Protein AF-A0AAV4DNZ0-F1 (afdb_monomer_lite)

Foldseek 3Di:
DDDPPPPPPDAQADEDEDDDDPPPPDPVQVVVLVCLCVVQPPPDPCVVVGHPVRYHYDDDDPPDPVVVVVVVVVVVVVVVVVPCPVPQQADDPDQVPDPVNRRPVDAWDKDKDWDADDPRDIDIDIDIDGDDD

Sequence (133 aa):
MYLRRDSARARRITWFNPPYSMNVATNIRKMFLTLINTCFSKTNILHEMINRKTKKFSYNCMPNVKSMITAHNKSGLAQKEIGVESIAQCNCRDRKACPLENNCLQDSVIYQATVTHKGNQVNAYIGMMENNI

Secondary structure (DSSP, 8-state):
-------------EEE-PPP-TT--S-HHHHHHHHHHHHT-TTSTTTTTSSTTTEEE----PPPHHHHHHHHHHHHHHHHHS------S---SSSTT-TTTT-TT-SSEEEEEEEEETTTEEEEEEEEE----

pLDDT: mean 81.19, std 12.67, range [39.59, 95.62]

Radius of gyration: 35.82 Å; chains: 1; bounding box: 78×53×88 Å

Organism: NCBI:txid259542

Structure (mmCIF, N/CA/C/O backbone):
data_AF-A0AAV4DNZ0-F1
#
_entry.id   AF-A0AAV4DNZ0-F1
#
loop_
_atom_site.group_PDB
_atom_site.id
_atom_site.type_symbol
_atom_site.label_atom_id
_atom_site.label_alt_id
_atom_site.label_comp_id
_atom_site.label_asym_id
_atom_site.label_entity_id
_atom_site.label_seq_id
_atom_site.pdbx_PDB_ins_code
_atom_site.Cartn_x
_atom_site.Cartn_y
_atom_site.Cartn_z
_atom_site.occupancy
_atom_site.B_iso_or_equiv
_atom_site.auth_seq_id
_atom_site.auth_comp_id
_atom_site.auth_asym_id
_atom_site.auth_atom_id
_atom_site.pdbx_PDB_model_num
ATOM 1 N N . MET A 1 1 ? -3.950 -41.090 21.158 1.00 40.41 1 MET A N 1
ATOM 2 C CA . MET A 1 1 ? -3.839 -39.791 20.457 1.00 40.41 1 MET A CA 1
ATOM 3 C C . MET A 1 1 ? -4.676 -38.768 21.214 1.00 40.41 1 MET A C 1
ATOM 5 O O . MET A 1 1 ? -5.885 -38.935 21.280 1.00 40.41 1 MET A O 1
ATOM 9 N N . TYR A 1 2 ? -4.059 -37.774 21.857 1.00 39.59 2 TYR A N 1
ATOM 10 C CA . TYR A 1 2 ? -4.802 -36.720 22.558 1.00 39.59 2 TYR A CA 1
ATOM 11 C C . TYR A 1 2 ? -5.367 -35.723 21.540 1.00 39.59 2 TYR A C 1
ATOM 13 O O . TYR A 1 2 ? -4.606 -35.080 20.819 1.00 39.59 2 TYR A O 1
ATOM 21 N N . LEU A 1 3 ? -6.693 -35.586 21.480 1.00 51.12 3 LEU A N 1
ATOM 22 C CA . LEU A 1 3 ? -7.344 -34.523 20.715 1.00 51.12 3 LEU A CA 1
ATOM 23 C C . LEU A 1 3 ? -7.067 -33.186 21.413 1.00 51.12 3 LEU A C 1
ATOM 25 O O . LEU A 1 3 ? -7.584 -32.916 22.499 1.00 51.12 3 LEU A O 1
ATOM 29 N N . ARG A 1 4 ? -6.232 -32.349 20.793 1.00 53.84 4 ARG A N 1
ATOM 30 C CA . ARG A 1 4 ? -5.990 -30.968 21.218 1.00 53.84 4 ARG A CA 1
ATOM 31 C C . ARG A 1 4 ? -7.301 -30.195 21.029 1.00 53.84 4 ARG A C 1
ATOM 33 O O . ARG A 1 4 ? -7.696 -29.897 19.907 1.00 53.84 4 ARG A O 1
ATOM 40 N N . ARG A 1 5 ? -8.030 -29.929 22.117 1.00 55.78 5 ARG A N 1
ATOM 41 C CA . ARG A 1 5 ? -9.193 -29.031 22.087 1.00 55.78 5 ARG A CA 1
ATOM 42 C C . ARG A 1 5 ? -8.688 -27.598 21.966 1.00 55.78 5 ARG A C 1
ATOM 44 O O . ARG A 1 5 ? -8.418 -26.952 22.975 1.00 55.78 5 ARG A O 1
ATOM 51 N N . ASP A 1 6 ? -8.615 -27.090 20.743 1.00 58.66 6 ASP A N 1
ATOM 52 C CA . ASP A 1 6 ? -8.488 -25.655 20.504 1.00 58.66 6 ASP A CA 1
ATOM 53 C C . ASP A 1 6 ? -9.827 -24.975 20.811 1.00 58.66 6 ASP A C 1
ATOM 55 O O . ASP A 1 6 ? -10.623 -24.638 19.939 1.00 58.66 6 ASP A O 1
ATOM 59 N N . SER A 1 7 ? -10.097 -24.763 22.098 1.00 61.22 7 SER A N 1
ATOM 60 C CA . SER A 1 7 ? -11.165 -23.869 22.544 1.00 61.22 7 SER A CA 1
ATOM 61 C C . SER A 1 7 ? -10.692 -22.418 22.397 1.00 61.22 7 SER A C 1
ATOM 63 O O . SER A 1 7 ? -10.494 -21.695 23.378 1.00 61.22 7 SER A O 1
ATOM 65 N N . ALA A 1 8 ? -10.505 -21.961 21.160 1.00 66.00 8 ALA A N 1
ATOM 66 C CA . ALA A 1 8 ? -10.383 -20.538 20.896 1.00 66.00 8 ALA A CA 1
ATOM 67 C C . ALA A 1 8 ? -11.751 -19.899 21.172 1.00 66.00 8 ALA A C 1
ATOM 69 O O . ALA A 1 8 ? -12.680 -20.011 20.376 1.00 66.00 8 ALA A O 1
ATOM 70 N N . ARG A 1 9 ? -11.903 -19.250 22.334 1.00 65.81 9 ARG A N 1
ATOM 71 C CA . ARG A 1 9 ? -13.135 -18.536 22.695 1.00 65.81 9 ARG A CA 1
ATOM 72 C C . ARG A 1 9 ? -13.448 -17.515 21.598 1.00 65.81 9 ARG A C 1
ATOM 74 O O . ARG A 1 9 ? -12.758 -16.498 21.481 1.00 65.81 9 ARG A O 1
ATOM 81 N N . ALA A 1 10 ? -14.481 -17.781 20.800 1.00 71.00 10 ALA A N 1
ATOM 82 C CA . ALA A 1 10 ? -14.932 -16.856 19.771 1.00 71.00 10 ALA A CA 1
ATOM 83 C C . ALA A 1 10 ? -15.297 -15.524 20.438 1.00 71.00 10 ALA A C 1
ATOM 85 O O . ALA A 1 10 ? -16.139 -15.462 21.339 1.00 71.00 10 ALA A O 1
ATOM 86 N N . ARG A 1 11 ? -14.616 -14.442 20.045 1.00 74.50 11 ARG A N 1
ATOM 87 C CA . ARG A 1 11 ? -14.937 -13.111 20.567 1.00 74.50 11 ARG A CA 1
ATOM 88 C C . ARG A 1 11 ? -16.313 -12.718 20.044 1.00 74.50 11 ARG A C 1
ATOM 90 O O . ARG A 1 11 ? -16.557 -12.791 18.844 1.00 74.50 11 ARG A O 1
ATOM 97 N N . ARG A 1 12 ? -17.188 -12.248 20.936 1.00 84.06 12 ARG A N 1
ATOM 98 C CA . ARG A 1 12 ? -18.474 -11.652 20.555 1.00 84.06 12 ARG A CA 1
ATOM 99 C C . ARG A 1 12 ? -18.209 -10.305 19.884 1.00 84.06 12 ARG A C 1
ATOM 101 O O . ARG A 1 12 ? -18.024 -9.294 20.558 1.00 84.06 12 ARG A O 1
ATOM 108 N N . ILE A 1 13 ? -18.112 -10.324 18.558 1.00 89.75 13 ILE A N 1
ATOM 109 C CA . ILE A 1 13 ? -17.880 -9.138 17.736 1.00 89.75 13 ILE A CA 1
ATOM 110 C C . ILE A 1 13 ? -19.228 -8.554 17.316 1.00 89.75 13 ILE A C 1
ATOM 112 O O . ILE A 1 13 ? -20.066 -9.260 16.766 1.00 89.75 13 ILE A O 1
ATOM 116 N N . THR A 1 14 ? -19.418 -7.253 17.528 1.00 90.25 14 THR A N 1
ATOM 117 C CA . THR A 1 14 ? -20.531 -6.504 16.934 1.00 90.25 14 THR A CA 1
ATOM 118 C C . THR A 1 14 ? -19.994 -5.618 15.823 1.00 90.25 14 THR A C 1
ATOM 120 O O . THR A 1 14 ? -19.088 -4.811 16.050 1.00 90.25 14 THR A O 1
ATOM 123 N N . TRP A 1 15 ? -20.576 -5.750 14.639 1.00 90.25 15 TRP A N 1
ATOM 124 C CA . TRP A 1 15 ? -20.289 -4.884 13.506 1.00 90.25 15 TRP A CA 1
ATOM 125 C C . TRP A 1 15 ? -21.244 -3.697 13.508 1.00 90.25 15 TRP A C 1
ATOM 127 O O . TRP A 1 15 ? -22.453 -3.865 13.631 1.00 90.25 15 TRP A O 1
ATOM 137 N N . PHE A 1 16 ? -20.688 -2.497 13.390 1.00 88.88 16 PHE A N 1
ATOM 138 C CA . PHE A 1 16 ? -21.437 -1.278 13.139 1.00 88.88 16 PHE A CA 1
ATOM 139 C C . PHE A 1 16 ? -21.302 -0.921 11.659 1.00 88.88 16 PHE A C 1
ATOM 141 O O . PHE A 1 16 ? -20.187 -0.722 11.163 1.00 88.88 16 PHE A O 1
ATOM 148 N N . ASN A 1 17 ? -22.445 -0.860 10.977 1.00 87.12 17 ASN A N 1
ATOM 149 C CA . ASN A 1 17 ? -22.556 -0.482 9.577 1.00 87.12 17 ASN A CA 1
ATOM 150 C C . ASN A 1 17 ? -23.486 0.736 9.460 1.00 87.12 17 ASN A C 1
ATOM 152 O O . ASN A 1 17 ? -24.700 0.553 9.370 1.00 87.12 17 ASN A O 1
ATOM 156 N N . PRO A 1 18 ? -22.965 1.970 9.555 1.00 83.38 18 PRO A N 1
ATOM 157 C CA . PRO A 1 18 ? -23.782 3.162 9.373 1.00 83.38 18 PRO A CA 1
ATOM 158 C C . PRO A 1 18 ? -24.400 3.211 7.964 1.00 83.38 18 PRO A C 1
ATOM 160 O O . PRO A 1 18 ? -23.850 2.616 7.031 1.00 83.38 18 PRO A O 1
ATOM 163 N N . PRO A 1 19 ? -25.523 3.931 7.795 1.00 82.44 19 PRO A N 1
ATOM 164 C CA . PRO A 1 19 ? -26.122 4.146 6.485 1.00 82.44 19 PRO A CA 1
ATOM 165 C C . PRO A 1 19 ? -25.146 4.854 5.539 1.00 82.44 19 PRO A C 1
ATOM 167 O O . PRO A 1 19 ? -24.355 5.705 5.955 1.00 82.44 19 PRO A O 1
ATOM 170 N N . TYR A 1 20 ? -25.215 4.494 4.257 1.00 78.75 20 TYR A N 1
ATOM 171 C CA . TYR A 1 20 ? -24.401 5.108 3.214 1.00 78.75 20 TYR A CA 1
ATOM 172 C C . TYR A 1 20 ? -24.717 6.588 3.029 1.00 78.75 20 TYR A C 1
ATOM 174 O O . TYR A 1 20 ? -25.874 6.994 2.983 1.00 78.75 20 TYR A O 1
ATOM 182 N N . SER A 1 21 ? -23.659 7.387 2.907 1.00 78.00 21 SER A N 1
ATOM 183 C CA . SER A 1 21 ? -23.741 8.812 2.626 1.00 78.00 21 SER A CA 1
ATOM 184 C C . SER A 1 21 ? -22.567 9.254 1.756 1.00 78.00 21 SER A C 1
ATOM 186 O O . SER A 1 21 ? -21.404 9.114 2.144 1.00 78.00 21 SER A O 1
ATOM 188 N N . MET A 1 22 ? -22.886 9.824 0.587 1.00 73.31 22 MET A N 1
ATOM 189 C CA . MET A 1 22 ? -21.910 10.408 -0.348 1.00 73.31 22 MET A CA 1
ATOM 190 C C . MET A 1 22 ? -21.231 11.660 0.208 1.00 73.31 22 MET A C 1
ATOM 192 O O . MET A 1 22 ? -20.116 11.987 -0.185 1.00 73.31 22 MET A O 1
ATOM 196 N N . ASN A 1 23 ? -21.882 12.343 1.150 1.00 76.38 23 ASN A N 1
ATOM 197 C CA . ASN A 1 23 ? -21.377 13.586 1.730 1.00 76.38 23 ASN A CA 1
ATOM 198 C C . ASN A 1 23 ? -20.217 13.346 2.702 1.00 76.38 23 ASN A C 1
ATOM 200 O O . ASN A 1 23 ? -19.576 14.295 3.156 1.00 76.38 23 ASN A O 1
ATOM 204 N N . VAL A 1 24 ? -19.946 12.089 3.063 1.00 70.94 24 VAL A N 1
ATOM 205 C CA . VAL A 1 24 ? -18.936 11.793 4.069 1.00 70.94 24 VAL A CA 1
ATOM 206 C C . VAL A 1 24 ? -17.559 11.634 3.437 1.00 70.94 24 VAL A C 1
ATOM 208 O O . VAL A 1 24 ? -17.112 10.540 3.104 1.00 70.94 24 VAL A O 1
ATOM 211 N N . ALA A 1 25 ? -16.864 12.764 3.324 1.00 66.19 25 ALA A N 1
ATOM 212 C CA . ALA A 1 25 ? -15.468 12.827 2.896 1.00 66.19 25 ALA A CA 1
ATOM 213 C C . ALA A 1 25 ? -14.467 12.429 4.004 1.00 66.19 25 ALA A C 1
ATOM 215 O O . ALA A 1 25 ? -13.290 12.194 3.731 1.00 66.19 25 ALA A O 1
ATOM 216 N N . THR A 1 26 ? -14.902 12.378 5.268 1.00 69.81 26 THR A N 1
ATOM 217 C CA . THR A 1 26 ? -14.031 12.113 6.420 1.00 69.81 26 THR A CA 1
ATOM 218 C C . THR A 1 26 ? -13.800 10.617 6.637 1.00 69.81 26 THR A C 1
ATOM 220 O O . THR A 1 26 ? -14.623 9.767 6.299 1.00 69.81 26 THR A O 1
ATOM 223 N N . ASN A 1 27 ? -12.665 10.260 7.248 1.00 80.62 27 ASN A N 1
ATOM 224 C CA . ASN A 1 27 ? -12.373 8.878 7.633 1.00 80.62 27 ASN A CA 1
ATOM 225 C C . ASN A 1 27 ? -13.224 8.475 8.857 1.00 80.62 27 ASN A C 1
ATOM 227 O O . ASN A 1 27 ? -12.738 8.465 9.993 1.00 80.62 27 ASN A O 1
ATOM 231 N N . ILE A 1 28 ? -14.503 8.157 8.620 1.00 84.50 28 ILE A N 1
ATOM 232 C CA . ILE A 1 28 ? -15.505 7.829 9.653 1.00 84.50 28 ILE A CA 1
ATOM 233 C C . ILE A 1 28 ? -15.006 6.723 10.571 1.00 84.50 28 ILE A C 1
ATOM 235 O O . ILE A 1 28 ? -15.154 6.807 11.787 1.00 84.50 28 ILE A O 1
ATOM 239 N N . ARG A 1 29 ? -14.353 5.702 10.003 1.00 85.75 29 ARG A N 1
ATOM 240 C CA . ARG A 1 29 ? -13.785 4.588 10.764 1.00 85.75 29 ARG A CA 1
ATOM 241 C C . ARG A 1 29 ? -12.806 5.083 11.821 1.00 85.75 29 ARG A C 1
ATOM 243 O O . ARG A 1 29 ? -12.871 4.646 12.968 1.00 85.75 29 ARG A O 1
ATOM 250 N N . LYS A 1 30 ? -11.898 5.989 11.444 1.00 87.94 30 LYS A N 1
ATOM 251 C CA . LYS A 1 30 ? -10.929 6.580 12.373 1.00 87.94 30 LYS A CA 1
ATOM 252 C C . LYS A 1 30 ? -11.648 7.372 13.462 1.00 87.94 30 LYS A C 1
ATOM 254 O O . LYS A 1 30 ? -11.359 7.147 14.631 1.00 87.94 30 LYS A O 1
ATOM 259 N N . MET A 1 31 ? -12.604 8.229 13.098 1.00 89.75 31 MET A N 1
ATOM 260 C CA . MET A 1 31 ? -13.378 9.022 14.065 1.00 89.75 31 MET A CA 1
ATOM 261 C C . MET A 1 31 ? -14.142 8.134 15.054 1.00 89.75 31 MET A C 1
ATOM 263 O O . MET A 1 31 ? -14.012 8.307 16.261 1.00 89.75 31 MET A O 1
ATOM 267 N N . PHE A 1 32 ? -14.857 7.127 14.556 1.00 90.94 32 PHE A N 1
ATOM 268 C CA . PHE A 1 32 ? -15.597 6.158 15.361 1.00 90.94 32 PHE A CA 1
ATOM 269 C C . PHE A 1 32 ? -14.688 5.407 16.346 1.00 90.94 32 PHE A C 1
ATOM 271 O O . PHE A 1 32 ? -14.985 5.318 17.535 1.00 90.94 32 PHE A O 1
ATOM 278 N N . LEU A 1 33 ? -13.537 4.905 15.884 1.00 91.12 33 LEU A N 1
ATOM 279 C CA . LEU A 1 33 ? -12.580 4.204 16.746 1.00 91.12 33 LEU A CA 1
ATOM 280 C C . LEU A 1 33 ? -11.884 5.130 17.752 1.00 91.12 33 LEU A C 1
ATOM 282 O O . LEU A 1 33 ? -11.414 4.649 18.789 1.00 91.12 33 LEU A O 1
ATOM 286 N N . THR A 1 34 ? -11.756 6.422 17.449 1.00 93.38 34 THR A N 1
ATOM 287 C CA . THR A 1 34 ? -11.283 7.431 18.406 1.00 93.38 34 THR A CA 1
ATOM 288 C C . THR A 1 34 ? -12.340 7.673 19.475 1.00 93.38 34 THR A C 1
ATOM 290 O O . THR A 1 34 ? -12.020 7.550 20.650 1.00 93.38 34 THR A O 1
ATOM 293 N N . LEU A 1 35 ? -13.602 7.886 19.090 1.00 93.81 35 LEU A N 1
ATOM 294 C CA . LEU A 1 35 ? -14.716 8.053 20.029 1.00 93.81 35 LEU A CA 1
ATOM 295 C C . LEU A 1 35 ? -14.866 6.857 20.968 1.00 93.81 35 LEU A C 1
ATOM 297 O O . LEU A 1 35 ? -15.032 7.052 22.166 1.00 93.81 35 LEU A O 1
ATOM 301 N N . ILE A 1 36 ? -14.726 5.625 20.462 1.00 93.88 36 ILE A N 1
ATOM 302 C CA . ILE A 1 36 ? -14.740 4.432 21.321 1.00 93.88 36 ILE A CA 1
ATOM 303 C C . ILE A 1 36 ? -13.676 4.532 22.415 1.00 93.88 36 ILE A C 1
ATOM 305 O O . ILE A 1 36 ? -13.969 4.269 23.573 1.00 93.88 36 ILE A O 1
ATOM 309 N N . ASN A 1 37 ? -12.454 4.927 22.063 1.00 92.50 37 ASN A N 1
ATOM 310 C CA . ASN A 1 37 ? -11.373 5.029 23.039 1.00 92.50 37 ASN A CA 1
ATOM 311 C C . ASN A 1 37 ? -11.576 6.178 24.033 1.00 92.50 37 ASN A C 1
ATOM 313 O O . ASN A 1 37 ? -11.177 6.049 25.187 1.00 92.50 37 ASN A O 1
ATOM 317 N N . THR A 1 38 ? -12.138 7.297 23.574 1.00 95.19 38 THR A N 1
ATOM 318 C CA . THR A 1 38 ? -12.340 8.494 24.395 1.00 95.19 38 THR A CA 1
ATOM 319 C C . THR A 1 38 ? -13.521 8.327 25.350 1.00 95.19 38 THR A C 1
ATOM 321 O O . THR A 1 38 ? -13.382 8.593 26.538 1.00 95.19 38 THR A O 1
ATOM 324 N N . CYS A 1 39 ? -14.672 7.857 24.861 1.00 94.88 39 CYS A N 1
ATOM 325 C CA . CYS A 1 39 ? -15.893 7.706 25.659 1.00 94.88 39 CYS A CA 1
ATOM 326 C C . CYS A 1 39 ? -15.864 6.455 26.548 1.00 94.88 39 CYS A C 1
ATOM 328 O O . CYS A 1 39 ? -16.364 6.473 27.672 1.00 94.88 39 CYS A O 1
ATOM 330 N N . PHE A 1 40 ? -15.265 5.369 26.053 1.00 95.06 40 PHE A N 1
ATOM 331 C CA . PHE A 1 40 ? -15.132 4.102 26.768 1.00 95.06 40 PHE A CA 1
ATOM 332 C C . PHE A 1 40 ? -13.653 3.845 27.051 1.00 95.06 40 PHE A C 1
ATOM 334 O O . PHE A 1 40 ? -13.058 2.906 26.534 1.00 95.06 40 PHE A O 1
ATOM 341 N N . SER A 1 41 ? -13.031 4.717 27.842 1.00 92.31 41 SER A N 1
ATOM 342 C CA . SER A 1 41 ? -11.674 4.496 28.351 1.00 92.31 41 SER A CA 1
ATOM 343 C C . SER A 1 41 ? -11.651 3.331 29.352 1.00 92.31 41 SER A C 1
ATOM 345 O O . SER A 1 41 ? -12.694 2.903 29.836 1.00 92.31 41 SER A O 1
ATOM 347 N N . LYS A 1 42 ? -10.467 2.813 29.711 1.00 91.38 42 LYS A N 1
ATOM 348 C CA . LYS A 1 42 ? -10.335 1.654 30.625 1.00 91.38 42 LYS A CA 1
ATOM 349 C C . LYS A 1 42 ? -10.996 1.840 31.997 1.00 91.38 42 LYS A C 1
ATOM 351 O O . LYS A 1 42 ? -11.265 0.849 32.661 1.00 91.38 42 LYS A O 1
ATOM 356 N N . THR A 1 43 ? -11.214 3.083 32.419 1.00 94.38 43 THR A N 1
ATOM 357 C CA . THR A 1 43 ? -11.880 3.422 33.682 1.00 94.38 43 THR A CA 1
ATOM 358 C C . THR A 1 43 ? -13.404 3.336 33.590 1.00 94.38 43 THR A C 1
ATOM 360 O O . THR A 1 43 ? -14.074 3.301 34.615 1.00 94.38 43 THR A O 1
ATOM 363 N N . ASN A 1 44 ? -13.968 3.303 32.380 1.00 94.88 44 ASN A N 1
ATOM 364 C CA . ASN A 1 44 ? -15.404 3.212 32.164 1.00 94.88 44 ASN A CA 1
ATOM 365 C C . ASN A 1 44 ? -15.900 1.775 32.400 1.00 94.88 44 ASN A C 1
ATOM 367 O O . ASN A 1 44 ? -15.341 0.819 31.859 1.00 94.88 44 ASN A O 1
ATOM 371 N N . ILE A 1 45 ? -17.009 1.636 33.130 1.00 95.62 45 ILE A N 1
ATOM 372 C CA . ILE A 1 45 ? -17.680 0.357 33.414 1.00 95.62 45 ILE A CA 1
ATOM 373 C C . ILE A 1 45 ? -18.015 -0.461 32.151 1.00 95.62 45 ILE A C 1
ATOM 375 O O . ILE A 1 45 ? -18.016 -1.687 32.182 1.00 95.62 45 ILE A O 1
ATOM 379 N N . LEU A 1 46 ? -18.263 0.198 31.015 1.00 93.62 46 LEU A N 1
ATOM 380 C CA . LEU A 1 46 ? -18.633 -0.445 29.753 1.00 93.62 46 LEU A CA 1
ATOM 381 C C . LEU A 1 46 ? -17.430 -0.789 28.866 1.00 93.62 46 LEU A C 1
ATOM 383 O O . LEU A 1 46 ? -17.624 -1.390 27.810 1.00 93.62 46 LEU A O 1
ATOM 387 N N . HIS A 1 47 ? -16.198 -0.453 29.258 1.00 94.38 47 HIS A N 1
ATOM 388 C CA . HIS A 1 47 ? -15.006 -0.671 28.429 1.00 94.38 47 HIS A CA 1
ATOM 389 C C . HIS A 1 47 ? -14.774 -2.145 28.078 1.00 94.38 47 HIS A C 1
ATOM 391 O O . HIS A 1 47 ? -14.322 -2.464 26.976 1.00 94.38 47 HIS A O 1
ATOM 397 N N . GLU A 1 48 ? -15.098 -3.075 28.976 1.00 90.19 48 GLU A N 1
ATOM 398 C CA . GLU A 1 48 ? -14.945 -4.504 28.690 1.00 90.19 48 GLU A CA 1
ATOM 399 C C . GLU A 1 48 ? -15.876 -4.962 27.553 1.00 90.19 48 GLU A C 1
ATOM 401 O O . GLU A 1 48 ? -15.472 -5.738 26.680 1.00 90.19 48 GLU A O 1
ATOM 406 N N . MET A 1 49 ? -17.086 -4.397 27.493 1.00 89.38 49 MET A N 1
ATOM 407 C CA . MET A 1 49 ? -18.080 -4.696 26.462 1.00 89.38 49 MET A CA 1
ATOM 408 C C . MET A 1 49 ? -17.875 -3.876 25.179 1.00 89.38 49 MET A C 1
ATOM 410 O O . MET A 1 49 ? -18.054 -4.396 24.073 1.00 89.38 49 MET A O 1
ATOM 414 N N . ILE A 1 50 ? -17.509 -2.600 25.298 1.00 91.62 50 ILE A N 1
ATOM 415 C CA . ILE A 1 50 ? -17.382 -1.638 24.199 1.00 91.62 50 ILE A CA 1
ATOM 416 C C . ILE A 1 50 ? -15.921 -1.202 24.103 1.00 91.62 50 ILE A C 1
ATOM 418 O O . ILE A 1 50 ? -15.481 -0.247 24.731 1.00 91.62 50 ILE A O 1
ATOM 422 N N . ASN A 1 51 ? -15.160 -1.917 23.278 1.00 91.56 51 ASN A N 1
ATOM 423 C CA . ASN A 1 51 ? -13.775 -1.587 22.963 1.00 91.56 51 ASN A CA 1
ATOM 424 C C . ASN A 1 51 ? -13.449 -1.958 21.511 1.00 91.56 51 ASN A C 1
ATOM 426 O O . ASN A 1 51 ? -14.234 -2.592 20.805 1.00 91.56 51 ASN A O 1
ATOM 430 N N . ARG A 1 52 ? -12.237 -1.617 21.056 1.00 91.75 52 ARG A N 1
ATOM 431 C CA . ARG A 1 52 ? -11.765 -1.923 19.690 1.00 91.75 52 ARG A CA 1
ATOM 432 C C . ARG A 1 52 ? -11.668 -3.423 19.374 1.00 91.75 52 ARG A C 1
ATOM 434 O O . ARG A 1 52 ? -11.552 -3.804 18.202 1.00 91.75 52 ARG A O 1
ATOM 441 N N . LYS A 1 53 ? -11.655 -4.292 20.391 1.00 89.62 53 LYS A N 1
ATOM 442 C CA . LYS A 1 53 ? -11.626 -5.752 20.211 1.00 89.62 53 LYS A CA 1
ATOM 443 C C . LYS A 1 53 ? -13.032 -6.293 19.935 1.00 89.62 53 LYS A C 1
ATOM 445 O O . LYS A 1 53 ? -13.145 -7.188 19.101 1.00 89.62 53 LYS A O 1
ATOM 450 N N . THR A 1 54 ? -14.066 -5.733 20.569 1.00 91.50 54 THR A N 1
ATOM 451 C CA . THR A 1 54 ? -15.466 -6.184 20.468 1.00 91.50 54 THR A CA 1
ATOM 452 C C . THR A 1 54 ? -16.275 -5.449 19.400 1.00 91.50 54 THR A C 1
ATOM 454 O O . THR A 1 54 ? -17.084 -6.075 18.721 1.00 91.50 54 THR A O 1
ATOM 457 N N . LYS A 1 55 ? -16.066 -4.144 19.200 1.00 91.38 55 LYS A N 1
ATOM 458 C CA . LYS A 1 55 ? -16.794 -3.349 18.199 1.00 91.38 55 LYS A CA 1
ATOM 459 C C . LYS A 1 55 ? -15.951 -3.150 16.946 1.00 91.38 55 LYS A C 1
ATOM 461 O O . LYS A 1 55 ? -14.818 -2.668 17.009 1.00 91.38 55 LYS A O 1
ATOM 466 N N . LYS A 1 56 ? -16.503 -3.541 15.798 1.00 90.31 56 LYS A N 1
ATOM 467 C CA . LYS A 1 56 ? -15.877 -3.419 14.477 1.00 90.31 56 LYS A CA 1
ATOM 468 C C . LYS A 1 56 ? -16.721 -2.528 13.579 1.00 90.31 56 LYS A C 1
ATOM 470 O O . LYS A 1 56 ? -17.909 -2.350 13.808 1.00 90.31 56 LYS A O 1
ATOM 475 N N . PHE A 1 57 ? -16.080 -1.956 12.572 1.00 89.38 57 PHE A N 1
ATOM 476 C CA . PHE A 1 57 ? -16.679 -0.985 11.666 1.00 89.38 57 PHE A CA 1
ATOM 477 C C . PHE A 1 57 ? -16.534 -1.511 10.241 1.00 89.38 57 PHE A C 1
ATOM 479 O O . PHE A 1 57 ? -15.402 -1.745 9.811 1.00 89.38 57 PHE A O 1
ATOM 486 N N . SER A 1 58 ? -17.653 -1.747 9.556 1.00 83.00 58 SER A N 1
ATOM 487 C CA . SER A 1 58 ? -17.684 -2.333 8.203 1.00 83.00 58 SER A CA 1
ATOM 488 C C . SER A 1 58 ? -17.849 -1.303 7.089 1.00 83.00 58 SER A C 1
ATOM 490 O O . SER A 1 58 ? -17.814 -1.667 5.919 1.00 83.00 58 SER A O 1
ATOM 492 N N . TYR A 1 59 ? -18.014 -0.024 7.422 1.00 79.56 59 TYR A N 1
ATOM 493 C CA . TYR A 1 59 ? -18.182 1.012 6.413 1.00 79.56 59 TYR A CA 1
ATOM 494 C C . TYR A 1 59 ? -16.833 1.360 5.785 1.00 79.56 59 TYR A C 1
ATOM 496 O O . TYR A 1 59 ? -15.959 1.959 6.423 1.00 79.56 59 TYR A O 1
ATOM 504 N N . ASN A 1 60 ? -16.656 0.937 4.538 1.00 66.00 60 ASN A N 1
ATOM 505 C CA . ASN A 1 60 ? -15.501 1.278 3.728 1.00 66.00 60 ASN A CA 1
ATOM 506 C C . ASN A 1 60 ? -15.866 2.464 2.832 1.00 66.00 60 ASN A C 1
ATOM 508 O O . ASN A 1 60 ? -16.693 2.326 1.934 1.00 66.00 60 ASN A O 1
ATOM 512 N N . CYS A 1 61 ? -15.249 3.624 3.048 1.00 65.56 61 CYS A N 1
ATOM 513 C CA . CYS A 1 61 ? -15.237 4.648 2.012 1.00 65.56 61 CYS A CA 1
ATOM 514 C C . CYS A 1 61 ? -14.240 4.155 0.960 1.00 65.56 61 CYS A C 1
ATOM 516 O O . CYS A 1 61 ? -13.054 4.046 1.280 1.00 65.56 61 CYS A O 1
ATOM 518 N N . MET A 1 62 ? -14.694 3.810 -0.251 1.00 69.38 62 MET A N 1
ATOM 519 C CA . MET A 1 62 ? -13.757 3.498 -1.334 1.00 69.38 62 MET A CA 1
ATOM 520 C C . MET A 1 62 ? -12.693 4.603 -1.422 1.00 69.38 62 MET A C 1
ATOM 522 O O . MET A 1 62 ? -13.028 5.781 -1.238 1.00 69.38 62 MET A O 1
ATOM 526 N N . PRO A 1 63 ? -11.420 4.258 -1.678 1.00 66.88 63 PRO A N 1
ATOM 527 C CA . PRO A 1 63 ? -10.402 5.270 -1.904 1.00 66.88 63 PRO A CA 1
ATOM 528 C C . PRO A 1 63 ? -10.844 6.202 -3.036 1.00 66.88 63 PRO A C 1
ATOM 530 O O . PRO A 1 63 ? -11.519 5.790 -3.981 1.00 66.88 63 PRO A O 1
ATOM 533 N N . ASN A 1 64 ? -10.470 7.477 -2.927 1.00 75.75 64 ASN A N 1
ATOM 534 C CA . ASN A 1 64 ? -10.801 8.485 -3.928 1.00 75.75 64 ASN A CA 1
ATOM 535 C C . ASN A 1 64 ? -10.363 7.986 -5.320 1.00 75.75 64 ASN A C 1
ATOM 537 O O . ASN A 1 64 ? -9.217 7.559 -5.477 1.00 75.75 64 ASN A O 1
ATOM 541 N N . VAL A 1 65 ? -11.234 8.068 -6.331 1.00 80.19 65 VAL A N 1
ATOM 542 C CA . VAL A 1 65 ? -10.935 7.640 -7.712 1.00 80.19 65 VAL A CA 1
ATOM 543 C C . VAL A 1 65 ? -9.623 8.244 -8.226 1.00 80.19 65 VAL A C 1
ATOM 545 O O . VAL A 1 65 ? -8.808 7.533 -8.807 1.00 80.19 65 VAL A O 1
ATOM 548 N N . LYS A 1 66 ? -9.342 9.515 -7.904 1.00 82.31 66 LYS A N 1
ATOM 549 C CA . LYS A 1 66 ? -8.066 10.178 -8.212 1.00 82.31 66 LYS A CA 1
ATOM 550 C C . LYS A 1 66 ? -6.874 9.422 -7.626 1.00 82.31 66 LYS A C 1
ATOM 552 O O . LYS A 1 66 ? -5.890 9.203 -8.320 1.00 82.31 66 LYS A O 1
ATOM 557 N N . SER A 1 67 ? -6.970 9.001 -6.364 1.00 83.50 67 SER A N 1
ATOM 558 C CA . SER A 1 67 ? -5.903 8.247 -5.694 1.00 83.50 67 SER A CA 1
ATOM 559 C C . SER A 1 67 ? -5.684 6.867 -6.317 1.00 83.50 67 SER A C 1
ATOM 561 O O . SER A 1 67 ? -4.535 6.456 -6.459 1.00 83.50 67 SER A O 1
ATOM 563 N N . MET A 1 68 ? -6.755 6.196 -6.763 1.00 87.81 68 MET A N 1
ATOM 564 C CA . MET A 1 68 ? -6.642 4.933 -7.500 1.00 87.81 68 MET A CA 1
ATOM 565 C C . MET A 1 68 ? -5.923 5.125 -8.842 1.00 87.81 68 MET A C 1
ATOM 567 O O . MET A 1 68 ? -4.989 4.384 -9.138 1.00 87.81 68 MET A O 1
ATOM 571 N N . ILE A 1 69 ? -6.290 6.158 -9.611 1.00 91.25 69 ILE A N 1
ATOM 572 C CA . ILE A 1 69 ? -5.645 6.482 -10.895 1.00 91.25 69 ILE A CA 1
ATOM 573 C C . ILE A 1 69 ? -4.162 6.818 -10.693 1.00 91.25 69 ILE A C 1
ATOM 575 O O . ILE A 1 69 ? -3.304 6.273 -11.382 1.00 91.25 69 ILE A O 1
ATOM 579 N N . THR A 1 70 ? -3.829 7.678 -9.724 1.00 90.56 70 THR A N 1
ATOM 580 C CA . THR A 1 70 ? -2.432 8.043 -9.444 1.00 90.56 70 THR A CA 1
ATOM 581 C C . THR A 1 70 ? -1.592 6.828 -9.051 1.00 90.56 70 THR A C 1
ATOM 583 O O . THR A 1 70 ? -0.461 6.698 -9.517 1.00 90.56 70 THR A O 1
ATOM 586 N N . ALA A 1 71 ? -2.129 5.934 -8.215 1.00 90.06 71 ALA A N 1
ATOM 587 C CA . ALA A 1 71 ? -1.428 4.719 -7.809 1.00 90.06 71 ALA A CA 1
ATOM 588 C C . ALA A 1 71 ? -1.167 3.791 -9.003 1.00 90.06 71 ALA A C 1
ATOM 590 O O . ALA A 1 71 ? -0.041 3.332 -9.175 1.00 90.06 71 ALA A O 1
ATOM 591 N N . HIS A 1 72 ? -2.174 3.582 -9.854 1.00 92.06 72 HIS A N 1
ATOM 592 C CA . HIS A 1 72 ? -2.035 2.778 -11.066 1.00 92.06 72 HIS A CA 1
ATOM 593 C C . HIS A 1 72 ? -0.963 3.342 -12.007 1.00 92.06 72 HIS A C 1
ATOM 595 O O . HIS A 1 72 ? -0.055 2.616 -12.408 1.00 92.06 72 HIS A O 1
ATOM 601 N N . ASN A 1 73 ? -1.007 4.649 -12.282 1.00 92.94 73 ASN A N 1
ATOM 602 C CA . ASN A 1 73 ? -0.021 5.308 -13.137 1.00 92.94 73 ASN A CA 1
ATOM 603 C C . ASN A 1 73 ? 1.394 5.170 -12.569 1.00 92.94 73 ASN A C 1
ATOM 605 O O . ASN A 1 73 ? 2.328 4.860 -13.301 1.00 92.94 73 ASN A O 1
ATOM 609 N N . LYS A 1 74 ? 1.558 5.344 -11.252 1.00 91.19 74 LYS A N 1
ATOM 610 C CA . LYS A 1 74 ? 2.853 5.168 -10.587 1.00 91.19 74 LYS A CA 1
ATOM 611 C C . LYS A 1 74 ? 3.391 3.744 -10.758 1.00 91.19 74 LYS A C 1
ATOM 613 O O . LYS A 1 74 ? 4.573 3.579 -11.042 1.00 91.19 74 LYS A O 1
ATOM 618 N N . SER A 1 75 ? 2.539 2.731 -10.606 1.00 86.25 75 SER A N 1
ATOM 619 C CA . SER A 1 75 ? 2.923 1.330 -10.807 1.00 86.25 75 SER A CA 1
ATOM 620 C C . SER A 1 75 ? 3.296 1.026 -12.260 1.00 86.25 75 SER A C 1
ATOM 622 O O . SER A 1 75 ? 4.316 0.383 -12.488 1.00 86.25 75 SER A O 1
ATOM 624 N N . GLY A 1 76 ? 2.527 1.525 -13.233 1.00 84.69 76 GLY A N 1
ATOM 625 C CA . GLY A 1 76 ? 2.833 1.338 -14.655 1.00 84.69 76 GLY A CA 1
ATOM 626 C C . GLY A 1 76 ? 4.140 2.012 -15.088 1.00 84.69 76 GLY A C 1
ATOM 627 O O . GLY A 1 76 ? 4.884 1.459 -15.892 1.00 84.69 76 GLY A O 1
ATOM 628 N N . LEU A 1 77 ? 4.464 3.178 -14.518 1.00 81.69 77 LEU A N 1
ATOM 629 C CA . LEU A 1 77 ? 5.739 3.857 -14.768 1.00 81.69 77 LEU A CA 1
ATOM 630 C C . LEU A 1 77 ? 6.926 3.100 -14.151 1.00 81.69 77 LEU A C 1
ATOM 632 O O . LEU A 1 77 ? 7.940 2.928 -14.817 1.00 81.69 77 LEU A O 1
ATOM 636 N N . ALA A 1 78 ? 6.786 2.583 -12.926 1.00 72.81 78 ALA A N 1
ATOM 637 C CA . ALA A 1 78 ? 7.849 1.827 -12.256 1.00 72.81 78 ALA A CA 1
ATOM 638 C C . ALA A 1 78 ? 8.190 0.501 -12.965 1.00 72.81 78 ALA A C 1
ATOM 640 O O . ALA A 1 78 ? 9.337 0.071 -12.961 1.00 72.81 78 ALA A O 1
ATOM 641 N N . GLN A 1 79 ? 7.212 -0.146 -13.606 1.00 61.25 79 GLN A N 1
ATOM 642 C CA . GLN A 1 79 ? 7.443 -1.375 -14.375 1.00 61.25 79 GLN A CA 1
ATOM 643 C C . GLN A 1 79 ? 8.235 -1.133 -15.667 1.00 61.25 79 GLN A C 1
ATOM 645 O O . GLN A 1 79 ? 8.949 -2.028 -16.112 1.00 61.25 79 GLN A O 1
ATOM 650 N N . LYS A 1 80 ? 8.167 0.075 -16.241 1.00 58.75 80 LYS A N 1
ATOM 651 C CA . LYS A 1 80 ? 8.952 0.441 -17.430 1.00 58.75 80 LYS A CA 1
ATOM 652 C C . LYS A 1 80 ? 10.453 0.538 -17.149 1.00 58.75 80 LYS A C 1
ATOM 654 O O . LYS A 1 80 ? 11.240 0.312 -18.058 1.00 58.75 80 LYS A O 1
ATOM 659 N N . GLU A 1 81 ? 10.847 0.820 -15.909 1.00 57.66 81 GLU A N 1
ATOM 660 C CA . GLU A 1 81 ? 12.261 0.899 -15.511 1.00 57.66 81 GLU A CA 1
ATOM 661 C C . GLU A 1 81 ? 12.873 -0.474 -15.176 1.00 57.66 81 GLU A C 1
ATOM 663 O O . GLU A 1 81 ? 14.090 -0.611 -15.149 1.00 57.66 81 GLU A O 1
ATOM 668 N N . ILE A 1 82 ? 12.049 -1.510 -14.966 1.00 53.19 82 ILE A N 1
ATOM 669 C CA . ILE A 1 82 ? 12.498 -2.871 -14.604 1.00 53.19 82 ILE A CA 1
ATOM 670 C C . ILE A 1 82 ? 12.668 -3.769 -15.853 1.00 53.19 82 ILE A C 1
ATOM 672 O O . ILE A 1 82 ? 13.187 -4.875 -15.768 1.00 53.19 82 ILE A O 1
ATOM 676 N N . GLY A 1 83 ? 12.282 -3.283 -17.037 1.00 52.69 83 GLY A N 1
ATOM 677 C CA . GLY A 1 83 ? 12.305 -4.029 -18.301 1.00 52.69 83 GLY A CA 1
ATOM 678 C C . GLY A 1 83 ? 13.576 -3.898 -19.141 1.00 52.69 83 GLY A C 1
ATOM 679 O O . GLY A 1 83 ? 13.531 -4.206 -20.327 1.00 52.69 83 GLY A O 1
ATOM 680 N N . VAL A 1 84 ? 14.690 -3.439 -18.572 1.00 54.53 84 VAL A N 1
ATOM 681 C CA . VAL A 1 84 ? 16.010 -3.672 -19.170 1.00 54.53 84 VAL A CA 1
ATOM 682 C C . VAL A 1 84 ? 16.705 -4.676 -18.266 1.00 54.53 84 VAL A C 1
ATOM 684 O O . VAL A 1 84 ? 17.537 -4.325 -17.431 1.00 54.53 84 VAL A O 1
ATOM 687 N N . GLU A 1 85 ? 16.323 -5.951 -18.404 1.00 55.28 85 GLU A N 1
ATOM 688 C CA . GLU A 1 85 ? 17.262 -7.021 -18.076 1.00 55.28 85 GLU A CA 1
ATOM 689 C C . GLU A 1 85 ? 18.591 -6.636 -18.724 1.00 55.28 85 GLU A C 1
ATOM 691 O O . GLU A 1 85 ? 18.601 -6.121 -19.843 1.00 55.28 85 GLU A O 1
ATOM 696 N N . SER A 1 86 ? 19.703 -6.789 -18.010 1.00 59.59 86 SER A N 1
ATOM 697 C CA . SER A 1 86 ? 21.024 -6.531 -18.567 1.00 59.59 86 SER A CA 1
ATOM 698 C C . SER A 1 86 ? 21.248 -7.510 -19.720 1.00 59.59 86 SER A C 1
ATOM 700 O O . SER A 1 86 ? 21.790 -8.598 -19.513 1.00 59.59 86 SER A O 1
ATOM 702 N N . ILE A 1 87 ? 20.767 -7.159 -20.914 1.00 68.31 87 ILE A N 1
ATOM 703 C CA . ILE A 1 87 ? 20.986 -7.913 -22.137 1.00 68.31 87 ILE A CA 1
ATOM 704 C C . ILE A 1 87 ? 22.499 -8.020 -22.228 1.00 68.31 87 ILE A C 1
ATOM 706 O O . ILE A 1 87 ? 23.208 -7.009 -22.192 1.00 68.31 87 ILE A O 1
ATOM 710 N N . ALA A 1 88 ? 23.005 -9.253 -22.214 1.00 74.88 88 ALA A N 1
ATOM 711 C CA . ALA A 1 88 ? 24.433 -9.475 -22.312 1.00 74.88 88 ALA A CA 1
ATOM 712 C C . ALA A 1 88 ? 24.917 -8.769 -23.583 1.00 74.88 88 ALA A C 1
ATOM 714 O O . ALA A 1 88 ? 24.453 -9.076 -24.672 1.00 74.88 88 ALA A O 1
ATOM 715 N N . GLN A 1 89 ? 25.822 -7.803 -23.443 1.00 83.50 89 GLN A N 1
ATOM 716 C CA . GLN A 1 89 ? 26.284 -6.992 -24.575 1.00 83.50 89 GLN A CA 1
ATOM 717 C C . GLN A 1 89 ? 27.295 -7.755 -25.456 1.00 83.50 89 GLN A C 1
ATOM 719 O O . GLN A 1 89 ? 27.582 -7.360 -26.586 1.00 83.50 89 GLN A O 1
ATOM 724 N N . CYS A 1 90 ? 27.821 -8.888 -24.966 1.00 86.31 90 CYS A N 1
ATOM 725 C CA . CYS A 1 90 ? 28.823 -9.694 -25.657 1.00 86.31 90 CYS A CA 1
ATOM 726 C C . CYS A 1 90 ? 28.770 -11.180 -25.286 1.00 86.31 90 CYS A C 1
ATOM 728 O O . CYS A 1 90 ? 28.675 -11.538 -24.110 1.00 86.31 90 CYS A O 1
ATOM 730 N N . ASN A 1 91 ? 28.920 -12.030 -26.307 1.00 86.81 91 ASN A N 1
ATOM 731 C CA . ASN A 1 91 ? 29.000 -13.492 -26.199 1.00 86.81 91 ASN A CA 1
ATOM 732 C C . ASN A 1 91 ? 30.360 -14.062 -26.673 1.00 86.81 91 ASN A C 1
ATOM 734 O O . ASN A 1 91 ? 30.485 -15.246 -26.979 1.00 86.81 91 ASN A O 1
ATOM 738 N N . CYS A 1 92 ? 31.404 -13.232 -26.783 1.00 87.4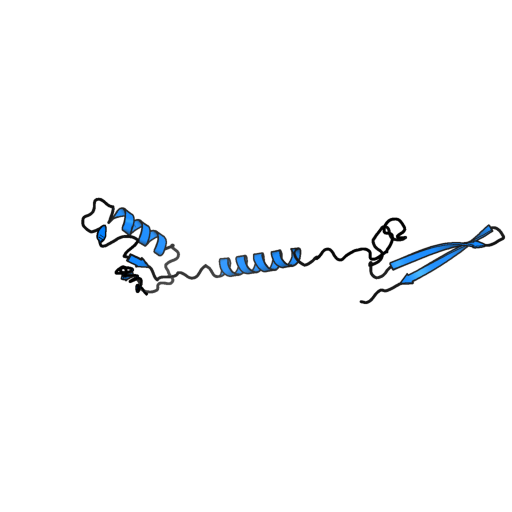4 92 CYS A N 1
ATOM 739 C CA . CYS A 1 92 ? 32.736 -13.702 -27.175 1.00 87.44 92 CYS A CA 1
ATOM 740 C C . CYS A 1 92 ? 33.356 -14.610 -26.098 1.00 87.44 92 CYS A C 1
ATOM 742 O O . CYS A 1 92 ? 33.276 -14.316 -24.903 1.00 87.44 92 CYS A O 1
ATOM 744 N N . ARG A 1 93 ? 34.053 -15.675 -26.525 1.00 89.25 93 ARG A N 1
ATOM 745 C CA . ARG A 1 93 ? 34.798 -16.581 -25.628 1.00 89.25 93 ARG A CA 1
ATOM 746 C C . ARG A 1 93 ? 35.952 -15.875 -24.908 1.00 89.25 93 ARG A C 1
ATOM 748 O O . ARG A 1 93 ? 36.191 -16.152 -23.737 1.00 89.25 93 ARG A O 1
ATOM 755 N N . ASP A 1 94 ? 36.633 -14.959 -25.597 1.00 91.56 94 ASP A N 1
ATOM 756 C CA . ASP A 1 94 ? 37.552 -13.991 -24.995 1.00 91.56 94 ASP A CA 1
ATOM 757 C C . ASP A 1 94 ? 36.976 -12.581 -25.155 1.00 91.56 94 ASP A C 1
ATOM 759 O O . ASP A 1 94 ? 36.836 -12.060 -26.261 1.00 91.56 94 ASP A O 1
ATOM 763 N N . ARG A 1 95 ? 36.630 -11.972 -24.022 1.00 86.94 95 ARG A N 1
ATOM 764 C CA . ARG A 1 95 ? 36.062 -10.624 -23.947 1.00 86.94 95 ARG A CA 1
ATOM 765 C C . ARG A 1 95 ? 37.082 -9.539 -24.297 1.00 86.94 95 ARG A C 1
ATOM 767 O O . ARG A 1 95 ? 36.728 -8.549 -24.927 1.00 86.94 95 ARG A O 1
ATOM 774 N N . LYS A 1 96 ? 38.358 -9.730 -23.946 1.00 87.50 96 LYS A N 1
ATOM 775 C CA . LYS A 1 96 ? 39.407 -8.722 -24.181 1.00 87.50 96 LYS A CA 1
ATOM 776 C C . LYS A 1 96 ? 39.780 -8.600 -25.656 1.00 87.50 96 LYS A C 1
ATOM 778 O O . LYS A 1 96 ? 40.207 -7.536 -26.081 1.00 87.50 96 LYS A O 1
ATOM 783 N N . ALA A 1 97 ? 39.588 -9.669 -26.422 1.00 90.69 97 ALA A N 1
ATOM 784 C CA . ALA A 1 97 ? 39.817 -9.699 -27.862 1.00 90.69 97 ALA A CA 1
ATOM 785 C C . ALA A 1 97 ? 38.587 -9.270 -28.688 1.00 90.69 97 ALA A C 1
ATOM 787 O O . ALA A 1 97 ? 38.591 -9.412 -29.910 1.00 90.69 97 ALA A O 1
ATOM 788 N N . CYS A 1 98 ? 37.513 -8.786 -28.051 1.00 88.00 98 CYS A N 1
ATOM 789 C CA . CYS A 1 98 ? 36.316 -8.371 -28.771 1.00 88.00 98 CYS A CA 1
ATOM 790 C C . CYS A 1 98 ? 36.598 -7.101 -29.597 1.00 88.00 98 CYS A C 1
ATOM 792 O O . CYS A 1 98 ? 36.951 -6.076 -29.014 1.00 88.00 98 CYS A O 1
ATOM 794 N N . PRO A 1 99 ? 36.385 -7.122 -30.925 1.00 85.44 99 PRO A N 1
ATOM 795 C CA . PRO A 1 99 ? 36.642 -5.963 -31.783 1.00 85.44 99 PRO A CA 1
ATOM 796 C C . PRO A 1 99 ? 35.677 -4.795 -31.528 1.00 85.44 99 PRO A C 1
ATOM 798 O O . PRO A 1 99 ? 35.927 -3.690 -31.993 1.00 85.44 99 PRO A O 1
ATOM 801 N N . LEU A 1 100 ? 34.585 -5.038 -30.794 1.00 87.19 100 LEU A N 1
ATOM 802 C CA . LEU A 1 100 ? 33.553 -4.060 -30.447 1.00 87.19 100 LEU A CA 1
ATOM 803 C C . LEU A 1 100 ? 33.502 -3.790 -28.935 1.00 87.19 100 LEU A C 1
ATOM 805 O O . LEU A 1 100 ? 32.431 -3.557 -28.390 1.00 87.19 100 LEU A O 1
ATOM 809 N N . GLU A 1 101 ? 34.633 -3.899 -28.232 1.00 88.25 101 GLU A N 1
ATOM 810 C CA . GLU A 1 101 ? 34.765 -3.507 -26.814 1.00 88.25 101 GLU A CA 1
ATOM 811 C C . GLU A 1 101 ? 33.724 -4.139 -25.865 1.00 88.25 101 GLU A C 1
ATOM 813 O O . GLU A 1 101 ? 33.306 -3.537 -24.881 1.00 88.25 101 GLU A O 1
ATOM 818 N N . ASN A 1 102 ? 33.341 -5.396 -26.116 1.00 86.94 102 ASN A N 1
ATOM 819 C CA . ASN A 1 102 ? 32.268 -6.118 -25.408 1.00 86.94 102 ASN A CA 1
ATOM 820 C C . ASN A 1 102 ? 30.829 -5.720 -25.774 1.00 86.94 102 ASN A C 1
ATOM 822 O O . ASN A 1 102 ? 29.920 -6.032 -25.009 1.00 86.94 102 ASN A O 1
ATOM 826 N N . ASN A 1 103 ? 30.615 -5.163 -26.965 1.00 87.38 103 ASN A N 1
ATOM 827 C CA . ASN A 1 103 ? 29.295 -4.838 -27.515 1.00 87.38 103 ASN A CA 1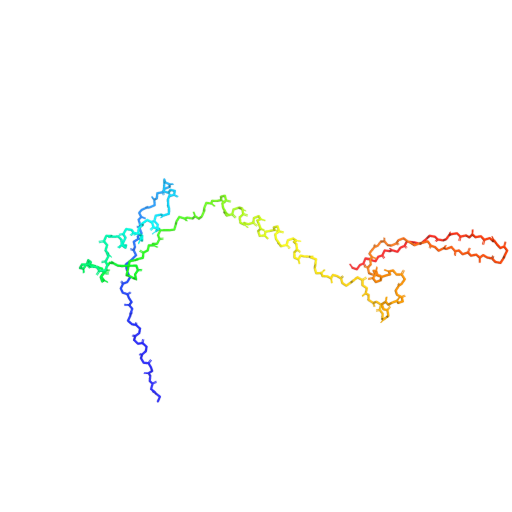
ATOM 828 C C . ASN A 1 103 ? 29.004 -5.584 -28.834 1.00 87.38 103 ASN A C 1
ATOM 830 O O . ASN A 1 103 ? 28.393 -5.039 -29.747 1.00 87.38 103 ASN A O 1
ATOM 834 N N . CYS A 1 104 ? 29.466 -6.832 -28.985 1.00 85.81 104 CYS A N 1
ATOM 835 C CA . CYS A 1 104 ? 29.302 -7.582 -30.240 1.00 85.81 104 CYS A CA 1
ATOM 836 C C . CYS A 1 104 ? 27.870 -8.053 -30.537 1.00 85.81 104 CYS A C 1
ATOM 838 O O . CYS A 1 104 ? 27.628 -8.555 -31.629 1.00 85.81 104 CYS A O 1
ATOM 840 N N . LEU A 1 105 ? 26.942 -7.900 -29.590 1.00 86.56 105 LEU A N 1
ATOM 841 C CA . LEU A 1 105 ? 25.516 -8.194 -29.772 1.00 86.56 105 LEU A CA 1
ATOM 842 C C . LEU A 1 105 ? 24.692 -6.937 -30.092 1.00 86.56 105 LEU A C 1
ATOM 844 O O . LEU A 1 105 ? 23.482 -6.934 -29.912 1.00 86.56 105 LEU A O 1
ATOM 848 N N . GLN A 1 106 ? 25.348 -5.856 -30.516 1.00 84.38 106 GLN A N 1
ATOM 849 C CA . GLN A 1 106 ? 24.667 -4.654 -30.972 1.00 84.38 106 GLN A CA 1
ATOM 850 C C . GLN A 1 106 ? 24.047 -4.875 -32.358 1.00 84.38 106 GLN A C 1
ATOM 852 O O . GLN A 1 106 ? 24.698 -5.392 -33.267 1.00 84.38 106 GLN A O 1
ATOM 857 N N . ASP A 1 107 ? 22.814 -4.410 -32.528 1.00 85.25 107 ASP A N 1
ATOM 858 C CA . ASP A 1 107 ? 22.120 -4.451 -33.810 1.00 85.25 107 ASP A CA 1
ATOM 859 C C . ASP A 1 107 ? 22.542 -3.283 -34.710 1.00 85.25 107 ASP A C 1
ATOM 861 O O . ASP A 1 107 ? 22.918 -2.208 -34.237 1.00 85.25 107 ASP A O 1
ATOM 865 N N . SER A 1 108 ? 22.426 -3.478 -36.027 1.00 86.25 108 SER A N 1
ATOM 866 C CA . SER A 1 108 ? 22.665 -2.438 -37.040 1.00 86.25 108 SER A CA 1
ATOM 867 C C . SER A 1 108 ? 24.052 -1.785 -36.937 1.00 86.25 108 SER A C 1
ATOM 869 O O . SER A 1 108 ? 24.189 -0.586 -36.687 1.00 86.25 108 SER A O 1
ATOM 871 N N . VAL A 1 109 ? 25.105 -2.578 -37.142 1.00 86.56 109 VAL A N 1
ATOM 872 C CA . VAL A 1 109 ? 26.496 -2.111 -37.065 1.00 86.56 109 VAL A CA 1
ATOM 873 C C . VAL A 1 109 ? 27.014 -1.745 -38.456 1.00 86.56 109 VAL A C 1
ATOM 875 O O . VAL A 1 109 ? 26.915 -2.529 -39.402 1.00 86.56 109 VAL A O 1
ATOM 878 N N . ILE A 1 110 ? 27.625 -0.564 -38.565 1.00 88.81 110 ILE A N 1
ATOM 879 C CA . ILE A 1 110 ? 28.372 -0.116 -39.745 1.00 88.81 110 ILE A CA 1
ATOM 880 C C . ILE A 1 110 ? 29.855 -0.114 -39.382 1.00 88.81 110 ILE A C 1
ATOM 882 O O . ILE A 1 110 ? 30.241 0.492 -38.384 1.00 88.81 110 ILE A O 1
ATOM 886 N N . TYR A 1 111 ? 30.691 -0.770 -40.186 1.00 85.81 111 TYR A N 1
ATOM 887 C CA . TYR A 1 111 ? 32.138 -0.784 -39.973 1.00 85.81 111 TYR A CA 1
ATO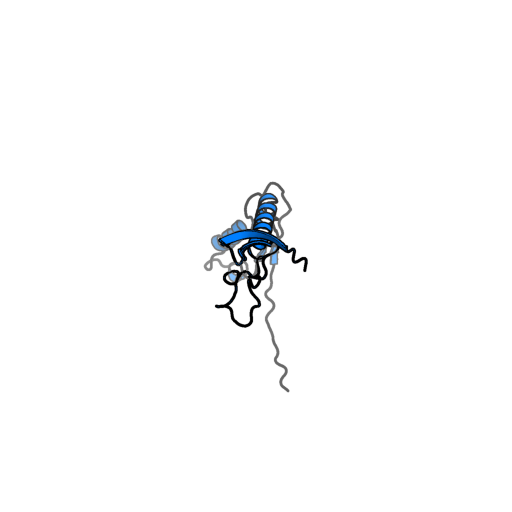M 888 C C . TYR A 1 111 ? 32.894 -0.332 -41.221 1.00 85.81 111 TYR A C 1
ATOM 890 O O . TYR A 1 111 ? 32.489 -0.605 -42.352 1.00 85.81 111 TYR A O 1
ATOM 898 N N . GLN A 1 112 ? 34.018 0.351 -40.998 1.00 89.31 112 GLN A N 1
ATOM 899 C CA . GLN A 1 112 ? 34.939 0.793 -42.039 1.00 89.31 112 GLN A CA 1
ATOM 900 C C . GLN A 1 112 ? 36.288 0.093 -41.856 1.00 89.31 112 GLN A C 1
ATOM 902 O O . GLN A 1 112 ? 36.873 0.134 -40.776 1.00 89.31 112 GLN A O 1
ATOM 907 N N . ALA A 1 113 ? 36.799 -0.517 -42.921 1.00 86.06 113 ALA A N 1
ATOM 908 C CA . ALA A 1 113 ? 38.133 -1.100 -42.969 1.00 86.06 113 ALA A CA 1
ATOM 909 C C . ALA A 1 113 ? 38.990 -0.358 -43.998 1.00 86.06 113 ALA A C 1
ATOM 911 O O . ALA A 1 113 ? 38.592 -0.194 -45.150 1.00 86.06 113 ALA A O 1
ATOM 912 N N . THR A 1 114 ? 40.180 0.071 -43.588 1.00 91.31 114 THR A N 1
ATOM 913 C CA . THR A 1 114 ? 41.155 0.716 -44.473 1.00 91.31 114 THR A CA 1
ATOM 914 C C . THR A 1 114 ? 42.183 -0.320 -44.916 1.00 91.31 114 THR A C 1
ATOM 916 O O . THR A 1 114 ? 42.852 -0.922 -44.078 1.00 91.31 114 THR A O 1
ATOM 919 N N . VAL A 1 115 ? 42.307 -0.544 -46.225 1.00 88.19 115 VAL A N 1
ATOM 920 C CA . VAL A 1 115 ? 43.198 -1.553 -46.813 1.00 88.19 115 VAL A CA 1
ATOM 921 C C . VAL A 1 115 ? 44.283 -0.868 -47.636 1.00 88.19 115 VAL A C 1
ATOM 923 O O . VAL A 1 115 ? 43.986 -0.084 -48.540 1.00 88.19 115 VAL A O 1
ATOM 926 N N . THR A 1 116 ? 45.543 -1.198 -47.351 1.00 90.19 116 THR A N 1
ATOM 927 C CA . THR A 1 116 ? 46.707 -0.693 -48.090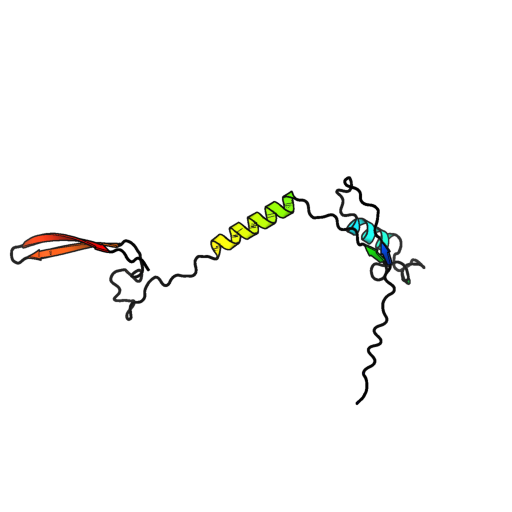 1.00 90.19 116 THR A CA 1
ATOM 928 C C . THR A 1 116 ? 47.238 -1.770 -49.033 1.00 90.19 116 THR A C 1
ATOM 930 O O . THR A 1 116 ? 47.668 -2.835 -48.589 1.00 90.19 116 THR A O 1
ATOM 933 N N . HIS A 1 117 ? 47.234 -1.500 -50.339 1.00 85.75 117 HIS A N 1
ATOM 934 C CA . HIS A 1 117 ? 47.791 -2.400 -51.354 1.00 85.75 117 HIS A CA 1
ATOM 935 C C . HIS A 1 117 ? 49.291 -2.158 -51.582 1.00 85.75 117 HIS A C 1
ATOM 937 O O . HIS A 1 117 ? 49.834 -1.090 -51.281 1.00 85.75 117 HIS A O 1
ATOM 943 N N . LYS A 1 118 ? 49.974 -3.157 -52.163 1.00 77.50 118 LYS A N 1
ATOM 944 C CA . LYS A 1 118 ? 51.372 -3.028 -52.606 1.00 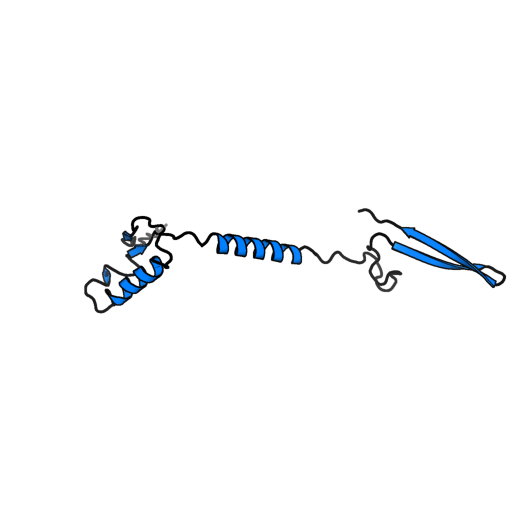77.50 118 LYS A CA 1
ATOM 945 C C . LYS A 1 118 ? 51.453 -1.914 -53.658 1.00 77.50 118 LYS A C 1
ATOM 947 O O . LYS A 1 118 ? 50.962 -2.089 -54.766 1.00 77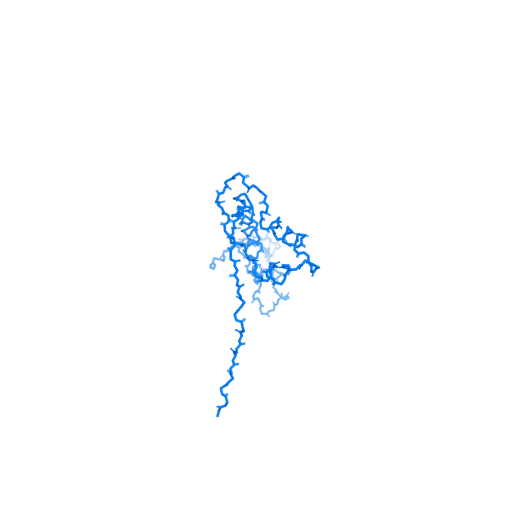.50 118 LYS A O 1
ATOM 952 N N . GLY A 1 119 ? 52.032 -0.774 -53.277 1.00 76.00 119 GLY A N 1
ATOM 953 C CA . GLY A 1 119 ? 52.061 0.451 -54.087 1.00 76.00 119 GLY A CA 1
ATOM 954 C C . GLY A 1 119 ? 51.525 1.712 -53.396 1.00 76.00 119 GLY A C 1
ATOM 955 O O . GLY A 1 119 ? 51.293 2.700 -54.082 1.00 76.00 119 GLY A O 1
ATOM 956 N N . ASN A 1 120 ? 51.324 1.704 -52.068 1.00 75.75 120 ASN A N 1
ATOM 957 C CA . ASN A 1 120 ? 50.826 2.852 -51.282 1.00 75.75 120 ASN A CA 1
ATOM 958 C C . ASN A 1 120 ? 49.412 3.338 -51.657 1.00 75.75 120 ASN A C 1
ATOM 960 O O . ASN A 1 120 ? 49.008 4.440 -51.293 1.00 75.75 120 ASN A O 1
ATOM 964 N N . GLN A 1 121 ? 48.633 2.505 -52.344 1.00 77.31 121 GLN A N 1
ATOM 965 C CA . GLN A 1 121 ? 47.223 2.779 -52.602 1.00 77.31 121 GLN A CA 1
ATOM 966 C C . GLN A 1 121 ? 46.393 2.386 -51.379 1.00 77.31 121 GLN A C 1
ATOM 968 O O . GLN A 1 121 ? 46.495 1.254 -50.901 1.00 77.31 121 GLN A O 1
ATOM 973 N N . VAL A 1 122 ? 45.582 3.322 -50.886 1.00 87.06 122 VAL A N 1
ATOM 974 C CA . VAL A 1 122 ? 44.726 3.153 -49.708 1.00 87.06 122 VAL A CA 1
ATOM 975 C C . VAL A 1 122 ? 43.268 3.184 -50.154 1.00 87.06 122 VAL A C 1
ATOM 977 O O . VAL A 1 122 ? 42.816 4.188 -50.696 1.00 87.06 122 VAL A O 1
ATOM 980 N N . ASN A 1 123 ? 42.538 2.098 -49.907 1.00 87.56 123 ASN A N 1
ATOM 981 C CA . ASN A 1 123 ? 41.107 1.987 -50.191 1.00 87.56 123 ASN A CA 1
ATOM 982 C C . ASN A 1 123 ? 40.327 1.794 -48.887 1.00 87.56 123 ASN A C 1
ATOM 984 O O . ASN A 1 123 ? 40.803 1.126 -47.968 1.00 87.56 123 ASN A O 1
ATOM 988 N N . ALA A 1 124 ? 39.119 2.352 -48.813 1.00 89.56 124 ALA A N 1
ATOM 989 C CA . ALA A 1 124 ? 38.204 2.150 -47.694 1.00 89.56 124 ALA A CA 1
ATOM 990 C C . ALA A 1 124 ? 37.065 1.209 -48.109 1.00 89.56 124 ALA A C 1
ATOM 992 O O . ALA A 1 124 ? 36.423 1.418 -49.137 1.00 89.56 124 ALA A O 1
ATOM 993 N N . TYR A 1 125 ? 36.811 0.186 -47.299 1.00 89.62 125 TYR A N 1
ATOM 994 C CA . TYR A 1 125 ? 35.672 -0.716 -47.424 1.00 89.62 125 TYR A CA 1
ATOM 995 C C . TYR A 1 125 ? 34.672 -0.414 -46.312 1.00 89.62 125 TYR A C 1
ATOM 997 O O . TYR A 1 125 ? 35.060 -0.351 -45.146 1.00 89.62 125 TYR A O 1
ATOM 1005 N N . ILE A 1 126 ? 33.400 -0.246 -46.663 1.00 92.19 126 ILE A N 1
ATOM 1006 C CA . ILE A 1 126 ? 32.315 -0.019 -45.706 1.00 92.19 126 ILE A CA 1
ATOM 1007 C C . ILE A 1 126 ? 31.374 -1.220 -45.777 1.00 92.19 126 ILE A C 1
ATOM 1009 O O . ILE A 1 126 ? 30.886 -1.561 -46.853 1.00 92.19 126 ILE A O 1
ATOM 1013 N N . GLY A 1 127 ? 31.140 -1.863 -44.636 1.00 86.75 127 GLY A N 1
ATOM 1014 C CA . GLY A 1 127 ? 30.199 -2.969 -44.489 1.00 86.75 127 GLY A CA 1
ATOM 1015 C C . GLY A 1 127 ? 29.066 -2.604 -43.537 1.00 86.75 127 GLY A C 1
ATOM 1016 O O . GLY A 1 127 ? 29.271 -1.864 -42.574 1.00 86.75 127 GLY A O 1
ATOM 1017 N N . MET A 1 128 ? 27.877 -3.137 -43.806 1.00 88.56 128 MET A N 1
ATOM 1018 C CA . MET A 1 128 ? 26.713 -3.038 -42.925 1.00 88.56 128 MET A CA 1
ATOM 1019 C C . MET A 1 128 ? 26.298 -4.447 -42.511 1.00 88.56 128 MET A C 1
ATOM 1021 O O . MET A 1 128 ? 26.278 -5.348 -43.349 1.00 88.56 128 MET A O 1
ATOM 1025 N N . MET A 1 129 ? 25.988 -4.629 -41.231 1.00 80.94 129 MET A N 1
ATOM 1026 C CA . MET A 1 129 ? 25.502 -5.889 -40.672 1.00 80.94 129 MET A CA 1
ATOM 1027 C C . MET A 1 129 ? 24.251 -5.627 -39.839 1.00 80.94 129 MET A C 1
ATOM 1029 O O . MET A 1 129 ? 24.231 -4.728 -38.998 1.00 80.94 129 MET A O 1
ATOM 1033 N N . GLU A 1 130 ? 23.223 -6.439 -40.058 1.00 81.88 130 GLU A N 1
ATOM 1034 C CA . GLU A 1 130 ? 21.981 -6.431 -39.290 1.00 81.88 130 GLU A CA 1
ATOM 1035 C C . GLU A 1 130 ? 21.828 -7.790 -38.603 1.00 81.88 130 GLU A C 1
ATOM 1037 O O . GLU A 1 130 ? 21.963 -8.834 -39.242 1.00 81.88 130 GLU A O 1
ATOM 1042 N N . ASN A 1 131 ? 21.577 -7.775 -37.296 1.00 67.12 131 ASN A N 1
ATOM 1043 C CA . ASN A 1 131 ? 21.378 -8.970 -36.490 1.00 67.12 131 ASN A CA 1
ATOM 1044 C C . ASN A 1 131 ? 19.925 -8.989 -35.998 1.00 67.12 131 ASN A C 1
ATOM 1046 O O . ASN A 1 131 ? 19.636 -8.565 -34.890 1.00 67.12 131 ASN A O 1
ATOM 1050 N N . ASN A 1 132 ? 18.994 -9.428 -36.847 1.00 61.31 132 ASN A N 1
ATOM 1051 C CA . ASN A 1 132 ? 17.614 -9.666 -36.417 1.00 61.31 132 ASN A CA 1
ATOM 1052 C C . ASN A 1 132 ? 17.549 -11.032 -35.719 1.00 61.31 132 ASN A C 1
ATOM 1054 O O . ASN A 1 132 ? 17.585 -12.063 -36.394 1.00 61.31 132 ASN A O 1
ATOM 1058 N N . ILE A 1 133 ? 17.493 -11.029 -34.385 1.00 56.41 133 ILE A N 1
ATOM 1059 C CA . ILE A 1 133 ? 17.167 -12.208 -33.564 1.00 56.41 133 ILE A CA 1
ATOM 1060 C C . ILE A 1 133 ? 15.655 -12.282 -33.361 1.00 56.41 133 ILE A C 1
ATOM 1062 O O . ILE A 1 133 ? 15.061 -11.245 -32.989 1.00 56.41 133 ILE A O 1
#